Protein AF-A0A1W9VZA6-F1 (afdb_monomer_lite)

pLDDT: mean 76.77, std 16.76, range [41.78, 94.62]

Structure (mmCIF, N/CA/C/O backbone):
data_AF-A0A1W9VZA6-F1
#
_entry.id   AF-A0A1W9VZA6-F1
#
loop_
_atom_site.group_PDB
_atom_site.id
_atom_site.type_symbol
_atom_site.label_atom_id
_atom_site.label_alt_id
_atom_site.label_comp_id
_atom_site.label_asym_id
_atom_site.label_enti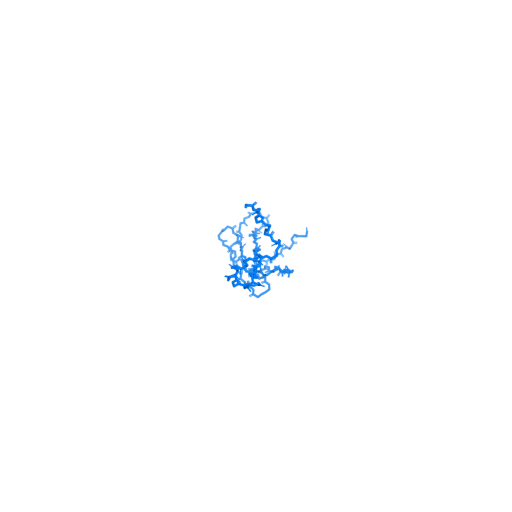ty_id
_atom_site.label_seq_id
_atom_site.pdbx_PDB_ins_code
_atom_site.Cartn_x
_atom_site.Cartn_y
_atom_site.Cartn_z
_atom_site.occupancy
_atom_site.B_iso_or_equiv
_atom_site.auth_seq_id
_atom_site.auth_comp_id
_atom_site.auth_asym_id
_atom_site.auth_atom_id
_atom_site.pdbx_PDB_model_num
ATOM 1 N N . MET A 1 1 ? -25.649 27.249 70.907 1.00 46.31 1 MET A N 1
ATOM 2 C CA . MET A 1 1 ? -24.623 26.984 69.880 1.00 46.31 1 MET A CA 1
ATOM 3 C C . MET A 1 1 ? -24.243 25.515 69.991 1.00 46.31 1 MET A C 1
ATOM 5 O O . MET A 1 1 ? -23.696 25.129 71.012 1.00 46.31 1 MET A O 1
ATOM 9 N N . ILE A 1 2 ? -24.631 24.716 68.998 1.00 44.53 2 ILE A N 1
ATOM 10 C CA . ILE A 1 2 ? -24.215 23.324 68.750 1.00 44.53 2 ILE A CA 1
ATOM 11 C C . ILE A 1 2 ? -23.873 23.280 67.249 1.00 44.53 2 ILE A C 1
ATOM 13 O O . ILE A 1 2 ? -24.598 23.924 66.482 1.00 44.53 2 ILE A O 1
ATOM 17 N N . PRO A 1 3 ? -22.765 22.640 66.829 1.00 51.03 3 PRO A N 1
ATOM 18 C CA . PRO A 1 3 ? -22.340 22.635 65.435 1.00 51.03 3 PRO A CA 1
ATOM 19 C C . PRO A 1 3 ? -23.213 21.702 64.591 1.00 51.03 3 PRO A C 1
ATOM 21 O O . PRO A 1 3 ? -23.745 20.706 65.075 1.00 51.03 3 PRO A O 1
ATOM 24 N N . PHE A 1 4 ? -23.338 22.045 63.315 1.00 49.62 4 PHE A N 1
ATOM 25 C CA . PHE A 1 4 ? -23.908 21.190 62.283 1.00 49.62 4 PHE A CA 1
ATOM 26 C C . PHE A 1 4 ? -23.023 19.941 62.106 1.00 49.62 4 PHE A C 1
ATOM 28 O O . PHE A 1 4 ? -21.801 20.055 62.034 1.00 49.62 4 PHE A O 1
ATOM 35 N N . SER A 1 5 ? -23.628 18.755 62.041 1.00 55.47 5 SER A N 1
ATOM 36 C CA . SER A 1 5 ? -23.028 17.587 61.388 1.00 55.47 5 SER A CA 1
ATOM 37 C C . SER A 1 5 ? -23.827 17.371 60.117 1.00 55.47 5 SER A C 1
ATOM 39 O O . SER A 1 5 ? -25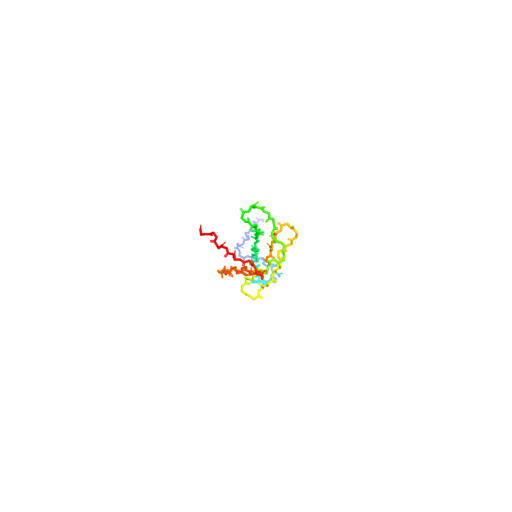.032 17.149 60.183 1.00 55.47 5 SER A O 1
ATOM 41 N N . VAL A 1 6 ? -23.174 17.555 58.973 1.00 55.56 6 VAL A N 1
ATOM 42 C CA . VAL A 1 6 ? -23.734 17.148 57.686 1.00 55.56 6 VAL A CA 1
ATOM 43 C C . VAL A 1 6 ? -23.513 15.642 57.626 1.00 55.56 6 VAL A C 1
ATOM 45 O O . VAL A 1 6 ? -22.368 15.199 57.711 1.00 55.56 6 VAL A O 1
ATOM 48 N N . GLU A 1 7 ? -24.597 14.869 57.609 1.00 52.97 7 GLU A N 1
ATOM 49 C CA . GLU A 1 7 ? -24.531 13.435 57.334 1.00 52.97 7 GLU A CA 1
ATOM 50 C C . GLU A 1 7 ? -24.117 13.273 55.867 1.00 52.97 7 GLU A C 1
ATOM 52 O O . GLU A 1 7 ? -24.644 13.941 54.977 1.00 52.97 7 GLU A O 1
ATOM 57 N N . ASP A 1 8 ? -23.083 12.470 55.653 1.00 58.53 8 ASP A N 1
ATOM 58 C CA . ASP A 1 8 ? -22.340 12.281 54.404 1.00 58.53 8 ASP A CA 1
ATOM 59 C C . ASP A 1 8 ? -23.144 11.481 53.363 1.00 58.53 8 ASP A C 1
ATOM 61 O O . ASP A 1 8 ? -22.680 10.455 52.888 1.00 58.53 8 ASP A O 1
ATOM 65 N N . ASP A 1 9 ? -24.371 11.911 53.046 1.00 58.66 9 ASP A N 1
ATOM 66 C CA . ASP A 1 9 ? -25.229 11.229 52.063 1.00 58.66 9 ASP A CA 1
ATOM 67 C C . ASP A 1 9 ? -26.028 12.166 51.136 1.00 58.66 9 ASP A C 1
ATOM 69 O O . ASP A 1 9 ? -26.701 11.695 50.218 1.00 58.66 9 ASP A O 1
ATOM 73 N N . ASP A 1 10 ? -25.899 13.491 51.259 1.00 52.78 10 ASP A N 1
ATOM 74 C CA . ASP A 1 10 ? -26.435 14.413 50.248 1.00 52.78 10 ASP A CA 1
ATOM 75 C C . ASP A 1 10 ? -25.392 14.673 49.151 1.00 52.78 10 ASP A C 1
ATOM 77 O O . ASP A 1 10 ? -24.859 15.776 48.987 1.00 52.78 10 ASP A O 1
ATOM 81 N N . VAL A 1 11 ? -25.102 13.650 48.341 1.00 55.25 11 VAL A N 1
ATOM 82 C CA . VAL A 1 11 ? -24.467 13.893 47.042 1.00 55.25 11 VAL A CA 1
ATOM 83 C C . VAL A 1 11 ? -25.525 14.511 46.131 1.00 55.25 11 VAL A C 1
ATOM 85 O O . VAL A 1 11 ? -26.324 13.819 45.501 1.00 55.25 11 VAL A O 1
ATOM 88 N N . VAL A 1 12 ? -25.528 15.841 46.033 1.00 57.19 12 VAL A N 1
ATOM 89 C CA . VAL A 1 12 ? -26.276 16.551 44.989 1.00 57.19 12 VAL A CA 1
ATOM 90 C C . VAL A 1 12 ? -25.587 16.270 43.658 1.00 57.19 12 VAL A C 1
ATOM 92 O O . VAL A 1 12 ? -24.705 17.003 43.209 1.00 57.19 12 VAL A O 1
ATOM 95 N N . ILE A 1 13 ? -25.986 15.176 43.016 1.00 56.62 13 ILE A N 1
ATOM 96 C CA . ILE A 1 13 ? -25.566 14.874 41.659 1.00 56.62 13 ILE A CA 1
ATOM 97 C C . ILE A 1 13 ? -26.377 15.764 40.708 1.00 56.62 13 ILE A C 1
ATOM 99 O O . ILE A 1 13 ? -27.351 15.325 40.105 1.00 56.62 13 ILE A O 1
ATOM 103 N N . ASN A 1 14 ? -25.954 17.013 40.499 1.00 55.75 14 ASN A N 1
ATOM 104 C CA . ASN A 1 14 ? -26.324 17.747 39.283 1.00 55.75 14 ASN A CA 1
ATOM 105 C C . ASN A 1 14 ? -25.501 17.210 38.094 1.00 55.75 14 ASN A C 1
ATOM 107 O O . ASN A 1 14 ? -24.814 17.954 37.399 1.00 55.75 14 ASN A O 1
ATOM 111 N N . LEU A 1 15 ? -25.563 15.897 37.854 1.00 52.78 15 LEU A N 1
ATOM 112 C CA . LEU A 1 15 ? -25.200 15.317 36.570 1.00 52.78 15 LEU A CA 1
ATOM 113 C C . LEU A 1 15 ? -26.481 15.269 35.737 1.00 52.78 15 LEU A C 1
ATOM 115 O O . LEU A 1 15 ? -27.081 14.220 35.544 1.00 52.78 15 LEU A O 1
ATOM 119 N N . ALA A 1 16 ? -26.818 16.395 35.111 1.00 53.22 16 ALA A N 1
ATOM 120 C CA . ALA A 1 16 ? -27.252 16.303 33.721 1.00 53.22 16 ALA A CA 1
ATOM 121 C C . ALA A 1 16 ? -26.009 16.016 32.859 1.00 53.22 16 ALA A C 1
ATOM 123 O O . ALA A 1 16 ? -25.664 16.769 31.955 1.00 53.22 16 ALA A O 1
ATOM 124 N N . VAL A 1 17 ? -25.276 14.949 33.185 1.00 49.84 17 VAL A N 1
ATOM 125 C CA . VAL A 1 17 ? -24.440 14.302 32.191 1.00 49.84 17 VAL A CA 1
ATOM 126 C C . VAL A 1 17 ? -25.449 13.476 31.433 1.00 49.84 17 VAL A C 1
ATOM 128 O O . VAL A 1 17 ? -25.961 12.481 31.941 1.00 49.84 17 VAL A O 1
ATOM 131 N N . SER A 1 18 ? -25.804 13.947 30.244 1.00 51.34 18 SER A N 1
ATOM 132 C CA . SER A 1 18 ? -26.259 13.051 29.197 1.00 51.34 18 SER A CA 1
ATOM 133 C C . SER A 1 18 ? -25.153 12.016 29.056 1.00 51.34 18 SER A C 1
ATOM 135 O O . SER A 1 18 ? -24.093 12.267 28.488 1.00 51.34 18 SER A O 1
ATOM 137 N N . VAL A 1 19 ? -25.349 10.898 29.739 1.00 51.19 19 VAL A N 1
ATOM 138 C CA . VAL A 1 19 ? -24.548 9.690 29.653 1.00 51.19 19 VAL A CA 1
ATOM 139 C C . VAL A 1 19 ? -24.874 9.110 28.276 1.00 51.19 19 VAL A C 1
ATOM 141 O O . VAL A 1 19 ? -25.580 8.117 28.153 1.00 51.19 19 VAL A O 1
ATOM 144 N N . ASP A 1 20 ? -24.381 9.758 27.222 1.00 53.78 20 ASP A N 1
ATOM 145 C CA . ASP A 1 20 ? -24.229 9.133 25.913 1.00 53.78 20 ASP A CA 1
ATOM 146 C C . ASP A 1 20 ? -22.987 8.231 26.031 1.00 53.78 20 ASP A C 1
ATOM 148 O O . ASP A 1 20 ? -21.896 8.548 25.564 1.00 53.78 20 ASP A O 1
ATOM 152 N N . GLN A 1 21 ? -23.129 7.122 26.770 1.00 56.72 21 GLN A N 1
ATOM 153 C CA . GLN A 1 21 ? -22.096 6.097 26.994 1.00 56.72 21 GLN A CA 1
ATOM 154 C C . GLN A 1 21 ? -21.868 5.237 25.751 1.00 56.72 21 GLN A C 1
ATOM 156 O O . GLN A 1 21 ? -21.885 4.011 25.818 1.00 56.72 21 GLN A O 1
ATOM 161 N N . GLN A 1 22 ? -21.634 5.874 24.610 1.00 52.22 22 GLN A N 1
ATOM 162 C CA . GLN A 1 22 ? -20.989 5.206 23.494 1.00 52.22 22 GLN A CA 1
ATOM 163 C C . GLN A 1 22 ? -20.316 6.245 22.610 1.00 52.22 22 GLN A C 1
ATOM 165 O O . GLN A 1 22 ? -20.693 6.475 21.465 1.00 52.22 22 GLN A O 1
ATOM 170 N N . ASN A 1 23 ? -19.272 6.875 23.144 1.00 55.84 23 ASN A N 1
ATOM 171 C CA . ASN A 1 23 ? -18.230 7.393 22.274 1.00 55.84 23 ASN A CA 1
ATOM 172 C C . ASN A 1 23 ? -17.483 6.169 21.717 1.00 55.84 23 ASN A C 1
ATOM 174 O O . ASN A 1 23 ? -16.402 5.833 22.197 1.00 55.84 23 ASN A O 1
ATOM 178 N N . ASP A 1 24 ? -18.117 5.454 20.780 1.00 62.03 24 ASP A N 1
ATOM 179 C CA . ASP A 1 24 ? -17.478 4.428 19.958 1.00 62.03 24 ASP A CA 1
ATOM 180 C C . ASP A 1 24 ? -16.423 5.163 19.133 1.00 62.03 24 ASP A C 1
ATOM 182 O O . ASP A 1 24 ? -16.679 5.693 18.049 1.00 62.03 24 ASP A O 1
ATOM 186 N N . VAL A 1 25 ? -15.230 5.299 19.708 1.00 66.44 25 VAL A N 1
ATOM 187 C CA . VAL A 1 25 ? -14.065 5.749 18.966 1.00 66.44 25 VAL A CA 1
ATOM 188 C C . VAL A 1 25 ? -13.759 4.611 18.010 1.00 66.44 25 VAL A C 1
ATOM 190 O O . VAL A 1 25 ? -13.116 3.635 18.379 1.00 66.44 25 VAL A O 1
ATOM 193 N N . VAL A 1 26 ? -14.289 4.701 16.791 1.00 73.06 26 VAL A N 1
ATOM 194 C CA . VAL A 1 26 ? -13.930 3.768 15.728 1.00 73.06 26 VAL A CA 1
ATOM 195 C C . VAL A 1 26 ? -12.465 4.030 15.410 1.00 73.06 26 VAL A C 1
ATOM 197 O O . VAL A 1 26 ? -12.128 5.015 14.751 1.00 73.06 26 VAL A O 1
ATOM 200 N N . GLU A 1 27 ? -11.584 3.177 15.927 1.00 80.75 27 GLU A N 1
ATOM 201 C CA . GLU A 1 27 ? -10.178 3.211 15.559 1.00 80.75 27 GLU A CA 1
ATOM 202 C C . GLU A 1 27 ? -10.055 2.837 14.084 1.00 80.75 27 GLU A C 1
ATOM 204 O O . GLU A 1 27 ? -10.383 1.726 13.659 1.00 80.75 27 GLU A O 1
ATOM 209 N N . LEU A 1 28 ? -9.620 3.814 13.291 1.00 87.94 28 LEU A N 1
ATOM 210 C CA . LEU A 1 28 ? -9.364 3.639 11.876 1.00 87.94 28 LEU A CA 1
ATOM 211 C C . LEU A 1 28 ? -7.868 3.488 11.641 1.00 87.94 28 LEU A C 1
ATOM 213 O O . LEU A 1 28 ? -7.041 4.274 12.102 1.00 87.94 28 LEU A O 1
ATOM 217 N N . TYR A 1 29 ? -7.546 2.485 10.848 1.00 88.81 29 TYR A N 1
ATOM 218 C CA . TYR A 1 29 ? -6.208 2.114 10.460 1.00 88.81 29 TYR A CA 1
ATOM 219 C C . TYR A 1 29 ? -5.947 2.538 9.019 1.00 88.81 29 TYR A C 1
ATOM 221 O O . TYR A 1 29 ? -6.856 2.714 8.198 1.00 88.81 29 TYR A O 1
ATOM 229 N N . SER A 1 30 ? -4.666 2.692 8.699 1.00 91.12 30 SER A N 1
ATOM 230 C CA . SER A 1 30 ? -4.221 2.896 7.328 1.00 91.12 30 SER A CA 1
ATOM 231 C C . SER A 1 30 ? -3.117 1.912 6.984 1.00 91.12 30 SER A C 1
ATOM 233 O O . SER A 1 30 ? -2.236 1.640 7.798 1.00 91.12 30 SER A O 1
ATOM 235 N N . ILE A 1 31 ? -3.164 1.389 5.764 1.00 90.75 31 ILE A N 1
ATOM 236 C CA . ILE A 1 31 ? -2.113 0.550 5.196 1.00 90.75 31 ILE A CA 1
ATOM 237 C C . ILE A 1 31 ? -1.483 1.346 4.066 1.00 90.75 31 ILE A C 1
ATOM 239 O O . ILE A 1 31 ? -2.181 1.874 3.201 1.00 90.75 31 ILE A O 1
ATOM 243 N N . SER A 1 32 ? -0.160 1.442 4.072 1.00 91.19 32 SER A N 1
ATOM 244 C CA . SER A 1 32 ? 0.582 2.137 3.028 1.00 91.19 32 SER A CA 1
ATOM 245 C C . SER A 1 32 ? 1.862 1.398 2.679 1.00 91.19 32 SER A C 1
ATOM 247 O O . SER A 1 32 ? 2.340 0.560 3.445 1.00 91.19 32 SER A O 1
ATOM 249 N N . GLY A 1 33 ? 2.414 1.701 1.510 1.00 91.12 33 GLY A N 1
ATOM 250 C CA . GLY A 1 33 ? 3.657 1.097 1.064 1.00 91.12 33 GLY A CA 1
ATOM 251 C C . GLY A 1 33 ? 4.189 1.712 -0.219 1.00 91.12 33 GLY A C 1
ATOM 252 O O . GLY A 1 33 ? 3.596 2.622 -0.796 1.00 91.12 33 GLY A O 1
ATOM 253 N N . TYR A 1 34 ? 5.320 1.176 -0.668 1.00 91.25 34 TYR A N 1
ATOM 254 C CA . TYR A 1 34 ? 5.960 1.538 -1.927 1.00 91.25 34 TYR A CA 1
ATOM 255 C C . TYR A 1 34 ? 6.081 0.305 -2.811 1.00 91.25 34 TYR A C 1
ATOM 257 O O . TYR A 1 34 ? 6.440 -0.771 -2.334 1.00 91.25 34 TYR A O 1
ATOM 265 N N . ILE A 1 35 ? 5.805 0.462 -4.103 1.00 89.81 35 ILE A N 1
ATOM 266 C CA . ILE A 1 35 ? 6.054 -0.573 -5.104 1.00 89.81 35 ILE A CA 1
ATOM 267 C C . ILE A 1 35 ? 7.194 -0.107 -5.997 1.00 89.81 35 ILE A C 1
ATOM 269 O O . ILE A 1 35 ? 7.065 0.849 -6.767 1.00 89.81 35 ILE A O 1
ATOM 273 N N . LEU A 1 36 ? 8.317 -0.805 -5.865 1.00 89.56 36 LEU A N 1
ATOM 274 C CA . LEU A 1 36 ? 9.540 -0.580 -6.620 1.00 89.56 36 LEU A CA 1
ATOM 275 C C . LEU A 1 36 ? 9.800 -1.782 -7.537 1.00 89.56 36 LEU A C 1
ATOM 277 O O . LEU A 1 36 ? 9.341 -2.893 -7.270 1.00 89.56 36 LEU A O 1
ATOM 281 N N . ASN A 1 37 ? 10.530 -1.568 -8.628 1.00 86.12 37 ASN A N 1
ATOM 282 C CA . ASN A 1 37 ? 11.010 -2.659 -9.475 1.00 86.12 37 ASN A CA 1
ATOM 283 C C . ASN A 1 37 ? 12.328 -3.256 -8.937 1.00 86.12 37 ASN A C 1
ATOM 285 O O . ASN A 1 37 ? 12.858 -2.820 -7.918 1.00 86.12 37 ASN A O 1
ATOM 289 N N . SER A 1 38 ? 12.892 -4.232 -9.654 1.00 84.56 38 SER A N 1
ATOM 290 C CA . SER A 1 38 ? 14.128 -4.937 -9.270 1.00 84.56 38 SER A CA 1
ATOM 291 C C . SER A 1 38 ? 15.382 -4.060 -9.163 1.00 84.56 38 SER A C 1
ATOM 293 O O . SER A 1 38 ? 16.388 -4.511 -8.625 1.00 84.56 38 SER A O 1
ATOM 295 N N . ILE A 1 39 ? 15.338 -2.826 -9.669 1.00 88.62 39 ILE A N 1
ATOM 296 C CA . ILE A 1 39 ? 16.431 -1.846 -9.599 1.00 88.62 39 ILE A CA 1
ATOM 297 C C . ILE A 1 39 ? 16.062 -0.639 -8.721 1.00 88.62 39 ILE A C 1
ATOM 299 O O . ILE A 1 39 ? 16.639 0.433 -8.877 1.00 88.62 39 ILE A O 1
ATOM 303 N N . ASN A 1 40 ? 15.095 -0.802 -7.808 1.00 86.38 40 ASN A N 1
ATOM 304 C CA . ASN A 1 40 ? 14.608 0.215 -6.867 1.00 86.38 40 ASN A CA 1
ATOM 305 C C . ASN A 1 40 ? 13.984 1.470 -7.506 1.00 86.38 40 ASN A C 1
ATOM 307 O O . ASN A 1 40 ? 13.844 2.495 -6.840 1.00 86.38 40 ASN A O 1
ATOM 311 N N . ASN A 1 41 ? 13.554 1.404 -8.769 1.00 90.25 41 ASN A N 1
ATOM 312 C CA . ASN A 1 41 ? 12.798 2.495 -9.380 1.00 90.25 41 ASN A CA 1
ATOM 313 C C . ASN A 1 41 ? 11.305 2.386 -9.033 1.00 90.25 41 ASN A C 1
ATOM 315 O O . ASN A 1 41 ? 10.748 1.283 -9.096 1.00 90.25 41 ASN A O 1
ATOM 319 N N . PRO A 1 42 ? 10.635 3.511 -8.720 1.00 91.56 42 PRO A N 1
ATOM 320 C CA . PRO A 1 42 ? 9.218 3.518 -8.391 1.00 91.56 42 PRO A CA 1
ATOM 321 C C . PRO A 1 42 ? 8.359 3.094 -9.580 1.00 91.56 42 PRO A C 1
ATOM 323 O O . PRO A 1 42 ? 8.550 3.551 -10.709 1.00 91.56 42 PRO A O 1
ATOM 326 N N . VAL A 1 43 ? 7.382 2.225 -9.321 1.00 90.50 43 VAL A N 1
ATOM 327 C CA . VAL A 1 43 ? 6.445 1.758 -10.343 1.00 90.50 43 VAL A CA 1
ATOM 328 C C . VAL A 1 43 ? 5.122 2.485 -10.168 1.00 90.50 43 VAL A C 1
ATOM 330 O O . VAL A 1 43 ? 4.374 2.225 -9.230 1.00 90.50 43 VAL A O 1
ATOM 333 N N . VAL A 1 44 ? 4.823 3.383 -11.103 1.00 93.06 44 VAL A N 1
ATOM 334 C CA . VAL A 1 44 ? 3.578 4.167 -11.143 1.00 93.06 44 VAL A CA 1
ATOM 335 C C . VAL A 1 44 ? 2.436 3.343 -11.728 1.00 93.06 44 VAL A C 1
ATOM 337 O O . VAL A 1 44 ? 2.656 2.547 -12.647 1.00 93.06 44 VAL 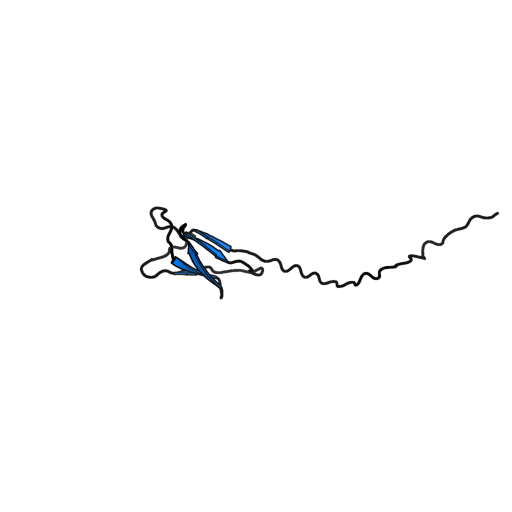A O 1
ATOM 340 N N . GLY A 1 45 ? 1.217 3.558 -11.240 1.00 91.44 45 GLY A N 1
ATOM 341 C CA . GLY A 1 45 ? 0.007 2.967 -11.804 1.00 91.44 45 GLY A CA 1
ATOM 342 C C . GLY A 1 45 ? -0.132 1.468 -11.548 1.00 91.44 45 GLY A C 1
ATOM 343 O O . GLY A 1 45 ? -0.753 0.765 -12.338 1.00 91.44 45 GLY A O 1
ATOM 344 N N . VAL A 1 46 ? 0.478 0.961 -10.477 1.00 91.88 46 VAL A N 1
ATOM 345 C CA . VAL A 1 46 ? 0.201 -0.386 -9.975 1.00 91.88 46 VAL A CA 1
ATOM 346 C C . VAL A 1 46 ? -1.108 -0.335 -9.210 1.00 91.88 46 VAL A C 1
ATOM 348 O O . VAL A 1 46 ? -1.251 0.473 -8.296 1.00 91.88 46 VAL A O 1
ATOM 351 N N . THR A 1 47 ? -2.043 -1.203 -9.574 1.00 93.44 47 THR A N 1
ATOM 352 C CA . THR A 1 47 ? -3.332 -1.327 -8.899 1.00 93.44 47 THR A CA 1
ATOM 353 C C . THR A 1 47 ? -3.148 -2.174 -7.650 1.00 93.44 47 THR A C 1
ATOM 355 O O . THR A 1 47 ? -2.867 -3.369 -7.745 1.00 93.44 47 THR A O 1
ATOM 358 N N . VAL A 1 48 ? -3.298 -1.566 -6.479 1.00 91.69 48 VAL A N 1
ATOM 359 C CA . VAL A 1 48 ? -3.257 -2.235 -5.179 1.00 91.69 48 VAL A CA 1
ATOM 360 C C . VAL A 1 48 ? -4.671 -2.359 -4.646 1.00 91.69 48 VAL A C 1
ATOM 362 O O . VAL A 1 48 ? -5.358 -1.362 -4.434 1.00 91.69 48 VAL A O 1
ATOM 365 N N . ARG A 1 49 ? -5.096 -3.595 -4.416 1.00 90.62 49 ARG A N 1
ATOM 366 C CA . ARG A 1 49 ? -6.389 -3.933 -3.838 1.00 90.62 49 ARG A CA 1
ATOM 367 C C . ARG A 1 49 ? -6.199 -4.464 -2.424 1.00 90.62 49 ARG A C 1
ATOM 369 O O . ARG A 1 49 ? -5.435 -5.403 -2.217 1.00 90.62 49 ARG A O 1
ATOM 376 N N . VAL A 1 50 ? -6.919 -3.885 -1.472 1.00 88.88 50 VAL A N 1
ATOM 377 C CA . VAL A 1 50 ? -7.037 -4.368 -0.094 1.00 88.88 50 VAL A CA 1
ATOM 378 C C . VAL A 1 50 ? -8.525 -4.531 0.202 1.00 88.88 50 VAL A C 1
ATOM 380 O O . VAL A 1 50 ? -9.254 -3.543 0.280 1.00 88.88 50 VAL A O 1
ATOM 383 N N . ASN A 1 51 ? -8.982 -5.780 0.322 1.00 86.38 51 ASN A N 1
ATOM 384 C CA . ASN A 1 51 ? -10.406 -6.144 0.356 1.00 86.38 51 ASN A CA 1
ATOM 385 C C . ASN A 1 51 ? -11.188 -5.504 -0.809 1.00 86.38 51 ASN A C 1
ATOM 387 O O . ASN A 1 51 ? -10.932 -5.815 -1.976 1.00 86.38 51 ASN A O 1
ATOM 391 N N . ASP A 1 52 ? -12.112 -4.592 -0.506 1.00 86.44 52 ASP A N 1
ATOM 392 C CA . ASP A 1 52 ? -12.958 -3.907 -1.490 1.00 86.44 52 ASP A CA 1
ATOM 393 C C . ASP A 1 52 ? -12.408 -2.538 -1.906 1.00 86.44 52 ASP A C 1
ATOM 395 O O . ASP A 1 52 ? -12.927 -1.900 -2.821 1.00 86.44 52 ASP A O 1
ATOM 399 N N . LYS A 1 53 ? -11.322 -2.086 -1.269 1.00 89.81 53 LYS A N 1
ATOM 400 C CA . LYS A 1 53 ? -10.670 -0.818 -1.589 1.00 89.81 53 LYS A CA 1
ATOM 401 C C . LYS A 1 53 ? -9.567 -1.047 -2.614 1.00 89.81 53 LYS A C 1
ATOM 403 O O . LYS A 1 53 ? -8.781 -1.987 -2.505 1.00 89.81 53 LYS A O 1
ATOM 408 N N . THR A 1 54 ? -9.506 -0.173 -3.611 1.00 92.69 54 THR A N 1
ATOM 409 C CA . THR A 1 54 ? -8.495 -0.217 -4.671 1.00 92.69 54 THR A CA 1
ATOM 410 C C . THR A 1 54 ? -7.869 1.158 -4.832 1.00 92.69 54 THR A C 1
ATOM 412 O O . THR A 1 54 ? -8.583 2.155 -4.916 1.00 92.69 54 THR A O 1
ATOM 415 N N . VAL A 1 55 ? -6.541 1.210 -4.885 1.00 94.62 55 VAL A N 1
ATOM 416 C CA . VAL A 1 55 ? -5.760 2.432 -5.110 1.00 94.62 55 VAL A CA 1
ATOM 417 C C . VAL A 1 55 ? -4.667 2.173 -6.135 1.00 94.62 55 VAL A C 1
ATOM 419 O O . VAL A 1 55 ? -4.250 1.035 -6.334 1.00 94.62 55 VAL A O 1
ATOM 422 N N . MET A 1 56 ? -4.192 3.225 -6.793 1.00 94.31 56 MET A N 1
ATOM 423 C CA . MET A 1 56 ? -3.067 3.137 -7.721 1.00 94.31 56 MET A CA 1
ATOM 424 C C . MET A 1 56 ? -1.832 3.792 -7.113 1.00 94.31 56 MET A C 1
ATOM 426 O O . MET A 1 56 ? -1.938 4.829 -6.458 1.00 94.31 56 MET A O 1
ATOM 430 N N . THR A 1 57 ? -0.658 3.212 -7.351 1.00 94.50 57 THR A N 1
ATOM 431 C CA . THR A 1 57 ? 0.600 3.841 -6.942 1.00 94.50 57 THR A CA 1
ATOM 432 C C . THR A 1 57 ? 0.836 5.150 -7.695 1.00 94.50 57 THR A C 1
ATOM 434 O O . THR A 1 57 ? 0.640 5.234 -8.912 1.00 94.50 57 THR A O 1
ATOM 437 N N . ASN A 1 58 ? 1.281 6.176 -6.974 1.00 93.44 58 ASN A N 1
ATOM 438 C CA . ASN A 1 58 ? 1.601 7.488 -7.536 1.00 93.44 58 ASN A CA 1
ATOM 439 C C . ASN A 1 58 ? 2.989 7.507 -8.221 1.00 93.44 58 ASN A C 1
ATOM 441 O O . ASN A 1 58 ? 3.649 6.478 -8.369 1.00 93.44 58 ASN A O 1
ATOM 445 N N . ASN A 1 59 ? 3.458 8.699 -8.607 1.00 94.00 59 ASN A N 1
ATOM 446 C CA . ASN A 1 59 ? 4.744 8.934 -9.278 1.00 94.00 59 ASN A CA 1
ATOM 447 C C . ASN A 1 59 ? 5.981 8.481 -8.479 1.00 94.00 59 ASN A C 1
ATOM 449 O O . ASN A 1 59 ? 7.037 8.268 -9.070 1.00 94.00 59 ASN A O 1
ATOM 453 N N . THR A 1 60 ? 5.863 8.328 -7.158 1.00 92.62 60 THR A N 1
ATOM 454 C CA . THR A 1 60 ? 6.929 7.825 -6.278 1.00 92.62 60 THR A CA 1
ATOM 455 C C . THR A 1 60 ? 6.754 6.344 -5.939 1.00 92.62 60 THR A C 1
ATOM 457 O O . THR A 1 60 ? 7.488 5.810 -5.112 1.00 92.62 60 THR A O 1
ATOM 460 N N . GLY A 1 61 ? 5.801 5.655 -6.580 1.00 91.75 61 GLY A N 1
ATOM 461 C CA . GLY A 1 61 ? 5.479 4.257 -6.297 1.00 91.75 61 GLY A CA 1
ATOM 462 C C . GLY A 1 61 ? 4.712 4.071 -4.985 1.00 91.75 61 GLY A C 1
ATOM 463 O O . GLY A 1 61 ? 4.468 2.933 -4.590 1.00 9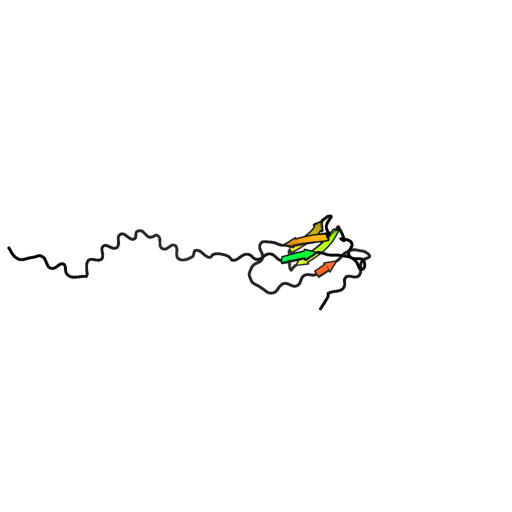1.75 61 GLY A O 1
ATOM 464 N N . TYR A 1 62 ? 4.332 5.161 -4.313 1.00 93.75 62 TYR A N 1
ATOM 465 C CA . TYR A 1 62 ? 3.617 5.136 -3.044 1.00 93.75 62 TYR A CA 1
ATOM 466 C C . TYR A 1 62 ? 2.129 4.859 -3.247 1.00 93.75 62 TYR A C 1
ATOM 468 O O . TYR A 1 62 ? 1.511 5.384 -4.177 1.00 93.75 62 TYR A O 1
ATOM 476 N N . TRP A 1 63 ? 1.549 4.077 -2.343 1.00 94.12 63 TRP A N 1
ATOM 477 C CA . TRP A 1 63 ? 0.113 3.847 -2.238 1.00 94.12 63 TRP A CA 1
ATOM 478 C C . TRP A 1 63 ? -0.316 3.849 -0.770 1.00 94.12 63 TRP A C 1
ATOM 480 O O . TRP A 1 63 ? 0.460 3.492 0.118 1.00 94.12 63 TRP A O 1
ATOM 490 N N . GLN A 1 64 ? -1.568 4.231 -0.522 1.00 94.25 64 GLN A N 1
ATOM 491 C CA . GLN A 1 64 ? -2.162 4.239 0.810 1.00 94.25 64 GLN A CA 1
ATOM 492 C C . GLN A 1 64 ? -3.657 3.958 0.725 1.00 94.25 64 GLN A C 1
ATOM 494 O O . GLN A 1 64 ? -4.346 4.494 -0.139 1.00 94.25 64 GLN A O 1
ATOM 499 N N . ILE A 1 65 ? -4.152 3.147 1.654 1.00 91.81 65 ILE A N 1
ATOM 500 C CA . ILE A 1 65 ? -5.570 2.951 1.925 1.00 91.81 65 ILE A CA 1
ATOM 501 C C . ILE A 1 65 ? -5.815 3.359 3.372 1.00 91.81 65 ILE A C 1
ATOM 503 O O . ILE A 1 65 ? -5.150 2.865 4.279 1.00 91.81 65 ILE A O 1
ATOM 507 N N . VAL A 1 66 ? -6.756 4.278 3.564 1.00 90.50 66 VAL A N 1
ATOM 508 C CA . VAL A 1 66 ? -7.189 4.792 4.868 1.00 90.50 66 VAL A CA 1
ATOM 509 C C . VAL A 1 66 ? -8.580 4.258 5.22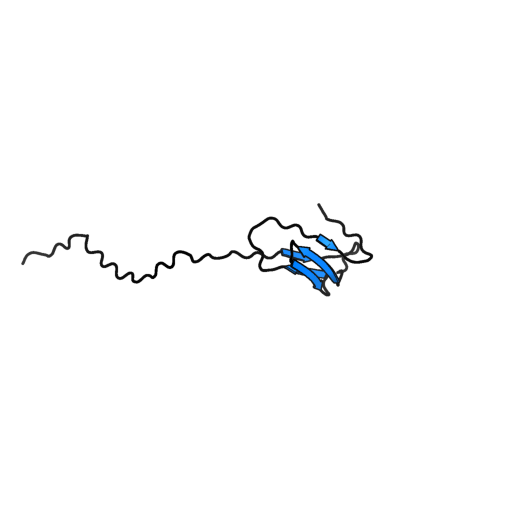3 1.00 90.50 66 VAL A C 1
ATOM 511 O O . VAL A 1 66 ? -9.232 3.579 4.414 1.00 90.50 66 VAL A O 1
ATOM 514 N N . ASP A 1 67 ? -9.033 4.578 6.432 1.00 87.94 67 ASP A N 1
ATOM 515 C CA . ASP A 1 67 ? -10.357 4.237 6.952 1.00 87.94 67 ASP A CA 1
ATOM 516 C C . ASP A 1 67 ? -10.620 2.726 6.929 1.00 87.94 67 ASP A C 1
ATOM 518 O O . ASP A 1 67 ? -11.624 2.252 6.383 1.00 87.94 67 ASP A O 1
ATOM 522 N N . LEU A 1 68 ? -9.654 1.958 7.430 1.00 86.25 68 LEU A N 1
ATOM 523 C CA . LEU A 1 68 ? -9.773 0.518 7.631 1.00 86.25 68 LEU A CA 1
ATOM 524 C C . LEU A 1 68 ? -10.149 0.249 9.086 1.00 86.25 68 LEU A C 1
ATOM 526 O O . LEU A 1 68 ? -9.572 0.846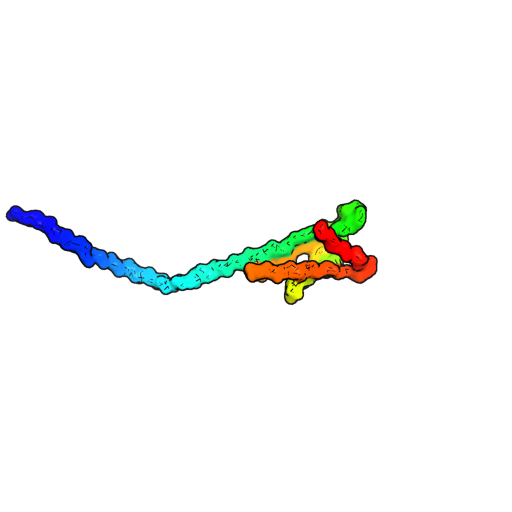 9.984 1.00 86.25 68 LEU A O 1
ATOM 530 N N . ALA A 1 69 ? -11.112 -0.635 9.321 1.00 87.62 69 ALA A N 1
ATOM 531 C CA . ALA A 1 69 ? -11.395 -1.112 10.671 1.00 87.62 69 ALA A CA 1
ATOM 532 C C . ALA A 1 69 ? -10.247 -2.007 11.171 1.00 87.62 69 ALA A C 1
ATOM 534 O O . ALA A 1 69 ? -9.376 -2.406 10.398 1.00 87.62 69 ALA A O 1
ATOM 535 N N . GLU A 1 70 ? -10.237 -2.348 12.455 1.00 82.56 70 GLU A N 1
ATOM 536 C CA . GLU A 1 70 ? -9.338 -3.393 12.940 1.00 82.56 70 GLU A CA 1
ATOM 537 C C . GLU A 1 70 ? -9.645 -4.721 12.225 1.00 82.56 70 GLU A C 1
ATOM 539 O O . GLU A 1 70 ? -10.803 -5.127 12.090 1.00 82.56 70 GLU A O 1
ATOM 544 N N . GLY A 1 71 ? -8.607 -5.395 11.732 1.00 84.38 71 GLY A N 1
ATOM 545 C CA . GLY A 1 71 ? -8.758 -6.681 11.068 1.00 84.38 71 GLY A CA 1
ATOM 546 C C . GLY A 1 71 ? -7.536 -7.102 10.266 1.00 84.38 71 GLY A C 1
ATOM 547 O O . GLY A 1 71 ? -6.583 -6.346 10.070 1.00 84.38 71 GLY A O 1
ATOM 548 N N . GLU A 1 72 ? -7.580 -8.336 9.774 1.00 85.44 72 GLU A N 1
ATOM 549 C CA . GLU A 1 72 ? -6.566 -8.851 8.863 1.00 85.44 72 GLU A CA 1
ATOM 550 C C . GLU A 1 72 ? -6.898 -8.476 7.418 1.00 85.44 72 GLU A C 1
ATOM 552 O O . GLU A 1 72 ? -7.998 -8.712 6.912 1.00 85.44 72 GLU A O 1
ATOM 557 N N . TYR A 1 73 ? -5.910 -7.909 6.732 1.00 84.25 73 TYR A N 1
ATOM 558 C CA . TYR A 1 73 ? -6.052 -7.412 5.372 1.00 84.25 73 TYR A CA 1
ATOM 559 C C . TYR A 1 73 ? -5.047 -8.080 4.444 1.00 84.25 73 TYR A C 1
ATOM 561 O O . TYR A 1 73 ? -3.841 -8.077 4.690 1.00 84.25 73 TYR A O 1
ATOM 569 N N . THR A 1 74 ? -5.532 -8.599 3.315 1.00 84.06 74 THR A N 1
ATOM 570 C CA . THR A 1 74 ? -4.660 -9.088 2.242 1.00 84.06 74 THR A CA 1
ATOM 571 C C . THR A 1 74 ? -4.532 -8.027 1.157 1.00 84.06 74 THR A C 1
ATOM 573 O O . THR A 1 74 ? -5.477 -7.761 0.416 1.00 84.06 74 THR A O 1
ATOM 576 N N . ALA A 1 75 ? -3.343 -7.434 1.043 1.00 85.19 75 ALA A N 1
ATOM 577 C CA . ALA A 1 75 ? -2.999 -6.551 -0.065 1.00 85.19 75 ALA A CA 1
ATOM 578 C C . ALA A 1 75 ? -2.564 -7.363 -1.293 1.00 85.19 75 ALA A C 1
ATOM 580 O O . ALA A 1 75 ? -1.623 -8.158 -1.225 1.00 85.19 75 ALA A O 1
ATOM 581 N N . THR A 1 76 ? -3.236 -7.133 -2.420 1.00 86.88 76 THR A N 1
ATOM 582 C CA . THR A 1 76 ? -2.901 -7.705 -3.726 1.00 86.88 76 THR A CA 1
ATOM 583 C C . THR A 1 76 ? -2.569 -6.578 -4.684 1.00 86.88 76 THR A C 1
ATOM 585 O O . THR A 1 76 ? -3.420 -5.755 -5.006 1.00 86.88 76 THR A O 1
ATOM 588 N N . ALA A 1 77 ? -1.329 -6.539 -5.152 1.00 88.50 77 ALA A N 1
ATOM 589 C CA . ALA A 1 77 ? -0.915 -5.614 -6.191 1.00 88.50 77 ALA A CA 1
ATOM 590 C C . ALA A 1 77 ? -1.004 -6.305 -7.563 1.00 88.50 77 ALA A C 1
ATOM 592 O O . ALA A 1 77 ? -0.720 -7.497 -7.682 1.00 88.50 77 ALA A O 1
ATOM 593 N N . SER A 1 78 ? -1.402 -5.564 -8.594 1.00 86.44 78 SER A N 1
ATOM 594 C CA . SER A 1 78 ? -1.507 -6.033 -9.978 1.00 86.44 78 SER A CA 1
ATOM 595 C C . SER A 1 78 ? -1.179 -4.902 -10.954 1.00 86.44 78 SER A C 1
ATOM 597 O O . SER A 1 78 ? -1.565 -3.749 -10.750 1.00 86.44 78 SER A O 1
ATOM 599 N N . LYS A 1 79 ? -0.429 -5.219 -12.009 1.00 84.19 79 LYS A N 1
ATOM 600 C CA . LYS A 1 79 ? -0.157 -4.306 -13.120 1.00 84.19 79 LYS A CA 1
ATOM 601 C C . LYS A 1 79 ? 0.111 -5.120 -14.378 1.00 84.19 79 LYS A C 1
ATOM 603 O O . LYS A 1 79 ? 0.899 -6.064 -14.338 1.00 84.19 79 LYS A O 1
ATOM 608 N N . ASP A 1 80 ? -0.522 -4.742 -15.483 1.00 81.50 80 ASP A N 1
ATOM 609 C CA . ASP A 1 80 ? -0.354 -5.445 -16.752 1.00 81.50 80 ASP A CA 1
ATOM 610 C C . ASP A 1 80 ? 1.116 -5.445 -17.186 1.00 81.50 80 ASP A C 1
ATOM 612 O O . ASP A 1 80 ? 1.789 -4.411 -17.179 1.00 81.50 80 ASP A O 1
ATOM 616 N N . GLY A 1 81 ? 1.626 -6.630 -17.528 1.00 74.00 81 GLY A N 1
ATOM 617 C CA . GLY A 1 81 ? 3.022 -6.826 -17.922 1.00 74.00 81 GLY A CA 1
ATOM 618 C C . GLY A 1 81 ? 4.035 -6.861 -16.770 1.00 74.00 81 GLY A C 1
ATOM 619 O O . GLY A 1 81 ? 5.232 -6.917 -17.042 1.00 74.00 81 GLY A O 1
ATOM 620 N N . TYR A 1 82 ? 3.596 -6.853 -15.504 1.00 71.50 82 TYR A N 1
ATOM 621 C CA . TYR A 1 82 ? 4.476 -6.961 -14.336 1.00 71.50 82 TYR A CA 1
ATOM 622 C C . TYR A 1 82 ? 4.161 -8.202 -13.497 1.00 71.50 82 TYR A C 1
ATOM 624 O O . TYR A 1 82 ? 3.033 -8.403 -13.051 1.00 71.50 82 TYR A O 1
ATOM 632 N N . THR A 1 83 ? 5.195 -8.991 -13.202 1.00 71.00 83 THR A N 1
ATOM 633 C CA . THR A 1 83 ? 5.138 -10.039 -12.177 1.00 71.00 83 THR A CA 1
ATOM 634 C C . THR A 1 83 ? 5.547 -9.435 -10.842 1.00 71.00 83 THR A C 1
ATOM 636 O O . THR A 1 83 ? 6.675 -8.966 -10.685 1.00 71.00 83 THR A O 1
ATOM 639 N N . LEU A 1 84 ? 4.626 -9.424 -9.882 1.00 68.31 84 LEU A N 1
ATOM 640 C CA . LEU A 1 84 ? 4.866 -8.885 -8.548 1.00 68.31 84 LEU A CA 1
ATOM 641 C C . LEU A 1 84 ? 5.276 -10.016 -7.608 1.00 68.31 84 LEU A C 1
ATOM 643 O O . LEU A 1 84 ? 4.588 -11.030 -7.506 1.00 68.31 84 LEU A O 1
ATOM 647 N N . PHE A 1 85 ? 6.394 -9.829 -6.913 1.00 64.12 85 PHE A N 1
ATOM 648 C CA . PHE A 1 85 ? 6.860 -10.757 -5.892 1.00 64.12 85 PHE A CA 1
ATOM 649 C C . PHE A 1 85 ? 6.460 -10.218 -4.520 1.00 64.12 85 PHE A C 1
ATOM 651 O O . PHE A 1 85 ? 6.820 -9.097 -4.162 1.00 64.12 85 PHE A O 1
ATOM 658 N N . ARG A 1 86 ? 5.716 -11.013 -3.742 1.00 62.62 86 ARG A N 1
ATOM 659 C CA . ARG A 1 86 ? 5.598 -10.780 -2.299 1.00 62.62 86 ARG A CA 1
ATOM 660 C C . ARG A 1 86 ? 6.963 -11.082 -1.680 1.00 62.62 86 ARG A C 1
ATOM 662 O O . ARG A 1 86 ? 7.440 -12.206 -1.814 1.00 62.62 86 ARG A O 1
ATOM 669 N N . SER A 1 87 ? 7.591 -10.110 -1.023 1.00 52.34 87 SER A N 1
ATOM 670 C CA . SER A 1 87 ? 8.674 -10.416 -0.087 1.00 52.34 87 SER A CA 1
ATOM 671 C C . SER A 1 87 ? 8.042 -11.048 1.156 1.00 52.34 87 SER A C 1
ATOM 673 O O . SER A 1 87 ? 7.187 -10.412 1.774 1.00 52.34 87 SER A O 1
ATOM 675 N N . GLN A 1 88 ? 8.391 -12.305 1.443 1.00 41.78 88 GLN A N 1
ATOM 676 C CA . GLN A 1 88 ? 8.071 -12.979 2.708 1.00 41.78 88 GLN A CA 1
ATOM 677 C C . GLN A 1 88 ? 9.038 -12.539 3.802 1.00 41.78 88 GLN A C 1
ATOM 679 O O . GLN A 1 88 ? 10.213 -12.275 3.453 1.00 41.78 88 GLN A O 1
#

Secondary structure (DSSP, 8-state):
-------TT-------------------EEEEEE-B-TTS-B-TT-EEEETTEEEE--TTSEEEEEEEPSS---EEEE-TT-PPPPP-

Radius of gyration: 27.64 Å; chains: 1; bounding box: 44×40×88 Å

Foldseek 3Di:
DDDDDDDPPPPPPPPPPPPPVDPPPQDKDKDKDADADPVRQGDWQWWKDKPPDIDTQHNRRIDMDIRHGDDDIDIDTDDPPDDDDDDD

Sequence (88 aa):
MIPFSVEDDDVVINLAVSVDQQNDVVELYSISGYILNSINNPVVGVTVRVNDKTVMTNNTGYWQIVDLAEGEYTATASKDGYTLFRSQ